Protein AF-A0A2G9C1Z6-F1 (afdb_monomer)

Solvent-accessible surface area (backbone atoms only — not comparable to full-atom values): 3670 Å² total; per-residue (Å²): 121,64,68,69,50,57,72,80,41,68,78,65,56,45,67,46,28,17,32,46,47,41,69,75,37,62,96,75,64,96,79,85,80,95,81,69,101,57,96,72,58,67,69,48,53,48,32,22,53,50,25,28,52,59,40,60,79,74,107

Radius of gyration: 11.68 Å; Cα contacts (8 Å, |Δi|>4): 47; chains: 1; bounding box: 28×23×25 Å

Structure (mmCIF, N/CA/C/O backbone):
data_AF-A0A2G9C1Z6-F1
#
_entry.id   AF-A0A2G9C1Z6-F1
#
loop_
_atom_site.group_PDB
_atom_site.id
_atom_site.type_symbol
_atom_site.label_atom_id
_atom_site.label_alt_id
_atom_site.label_co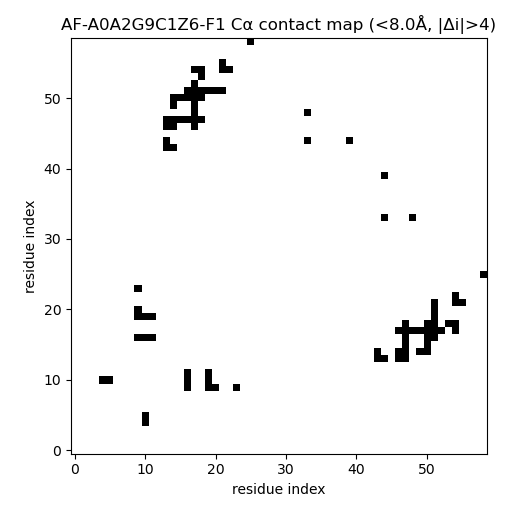mp_id
_atom_site.label_asym_id
_atom_site.label_entity_id
_atom_site.label_seq_id
_atom_site.pdbx_PDB_ins_code
_atom_site.Cartn_x
_atom_site.Cartn_y
_atom_site.Cartn_z
_atom_site.occupancy
_atom_site.B_iso_or_equiv
_atom_site.auth_seq_id
_atom_site.auth_comp_id
_atom_site.auth_asym_id
_atom_site.auth_atom_id
_atom_site.pdbx_PDB_model_num
ATOM 1 N N . ASP A 1 1 ? 15.488 12.587 8.284 1.00 58.84 1 ASP A N 1
ATOM 2 C CA . ASP A 1 1 ? 14.759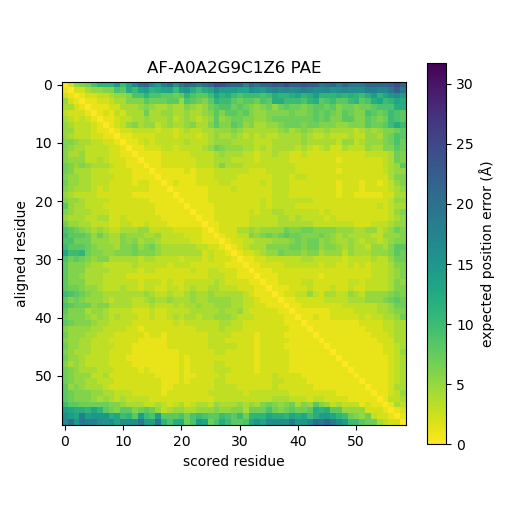 12.345 9.530 1.00 58.84 1 ASP A CA 1
ATOM 3 C C . ASP A 1 1 ? 13.377 11.879 9.140 1.00 58.84 1 ASP A C 1
ATOM 5 O O . ASP A 1 1 ? 12.702 12.560 8.369 1.00 58.84 1 ASP A O 1
ATOM 9 N N . ASP A 1 2 ? 13.039 10.668 9.551 1.00 68.88 2 ASP A N 1
ATOM 10 C CA . ASP A 1 2 ? 11.902 9.922 9.019 1.00 68.88 2 ASP A CA 1
ATOM 11 C C . ASP A 1 2 ? 10.582 10.372 9.656 1.00 68.88 2 ASP A C 1
ATOM 13 O O . ASP A 1 2 ? 9.513 10.123 9.105 1.00 68.88 2 ASP A O 1
ATOM 17 N N . GLU A 1 3 ? 10.633 11.108 10.771 1.00 79.88 3 GLU A N 1
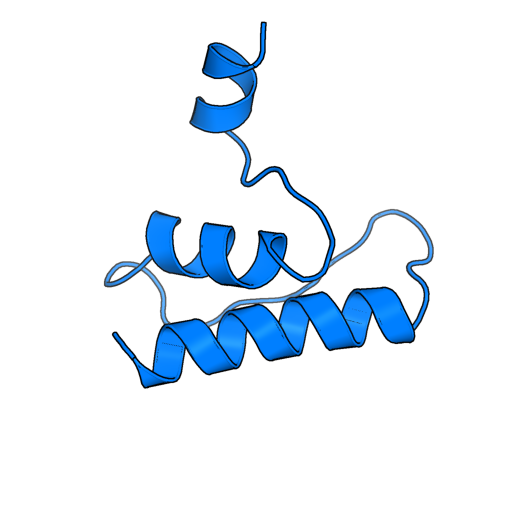ATOM 18 C CA . GLU A 1 3 ? 9.451 11.613 11.478 1.00 79.88 3 GLU A CA 1
ATOM 19 C C . GLU A 1 3 ? 8.602 12.554 10.605 1.00 79.88 3 GLU A C 1
ATOM 21 O O . GLU A 1 3 ? 7.381 12.397 10.486 1.00 79.88 3 GLU A O 1
ATOM 26 N N . VAL A 1 4 ? 9.254 13.489 9.905 1.00 84.75 4 VAL A N 1
ATOM 27 C CA . VAL A 1 4 ? 8.568 14.399 8.975 1.00 84.75 4 VAL A CA 1
ATOM 28 C C . VAL A 1 4 ? 7.970 13.611 7.808 1.00 84.75 4 VAL A C 1
ATOM 30 O O . VAL A 1 4 ? 6.826 13.852 7.430 1.00 84.75 4 VAL A O 1
ATOM 33 N N . LEU A 1 5 ? 8.696 12.633 7.259 1.00 81.31 5 LEU A N 1
ATOM 34 C CA . LEU A 1 5 ? 8.228 11.837 6.123 1.00 81.31 5 LEU A CA 1
ATOM 35 C C . LEU A 1 5 ? 7.003 10.986 6.493 1.00 81.31 5 LEU A C 1
ATOM 37 O O . LEU A 1 5 ? 6.003 11.007 5.776 1.00 81.31 5 LEU A O 1
ATOM 41 N N . ASN A 1 6 ? 7.041 10.321 7.646 1.00 82.69 6 ASN A N 1
ATOM 42 C CA . ASN A 1 6 ? 5.949 9.487 8.154 1.00 82.69 6 ASN A CA 1
ATOM 43 C C . ASN A 1 6 ? 4.689 10.297 8.508 1.00 82.69 6 ASN A C 1
ATOM 45 O O . ASN A 1 6 ? 3.576 9.766 8.534 1.00 82.69 6 ASN A O 1
ATOM 49 N N . THR A 1 7 ? 4.832 11.609 8.724 1.00 83.75 7 THR A N 1
ATOM 50 C CA . THR A 1 7 ? 3.682 12.503 8.905 1.00 83.75 7 THR A CA 1
ATOM 51 C C . THR A 1 7 ? 2.870 12.648 7.618 1.00 83.75 7 THR A C 1
ATOM 53 O O . THR A 1 7 ? 1.643 12.735 7.691 1.00 83.75 7 THR A O 1
ATOM 56 N N . PHE A 1 8 ? 3.509 12.624 6.444 1.00 84.69 8 PHE A N 1
ATOM 57 C CA . PHE A 1 8 ? 2.850 12.880 5.155 1.00 84.69 8 PHE A CA 1
ATOM 58 C C . PHE A 1 8 ? 2.680 11.638 4.278 1.00 84.69 8 PHE A C 1
ATOM 60 O O . PHE A 1 8 ? 1.795 11.624 3.422 1.00 84.69 8 PHE A O 1
ATOM 67 N N . ALA A 1 9 ? 3.488 10.603 4.490 1.00 86.88 9 ALA A N 1
ATOM 68 C CA . ALA A 1 9 ? 3.527 9.413 3.656 1.00 86.88 9 ALA A CA 1
ATOM 69 C C . ALA A 1 9 ? 3.397 8.133 4.487 1.00 86.88 9 ALA A C 1
ATOM 71 O O . ALA A 1 9 ? 3.863 8.051 5.620 1.00 86.88 9 ALA A O 1
ATOM 72 N N . ALA A 1 10 ? 2.785 7.114 3.886 1.00 86.62 10 ALA A N 1
ATOM 73 C CA . ALA A 1 10 ? 2.981 5.738 4.313 1.00 86.62 10 ALA A CA 1
ATOM 74 C C . ALA A 1 10 ? 4.278 5.236 3.665 1.00 86.62 10 ALA A C 1
ATOM 76 O O . ALA A 1 10 ? 4.390 5.239 2.438 1.00 86.62 10 ALA A O 1
ATOM 77 N N . VAL A 1 11 ? 5.251 4.847 4.485 1.00 86.69 11 VAL A N 1
ATOM 78 C CA . VAL A 1 11 ? 6.573 4.383 4.047 1.00 86.69 11 VAL A CA 1
ATOM 79 C C . VAL A 1 11 ? 6.771 2.953 4.533 1.00 86.69 11 VAL A C 1
ATOM 81 O 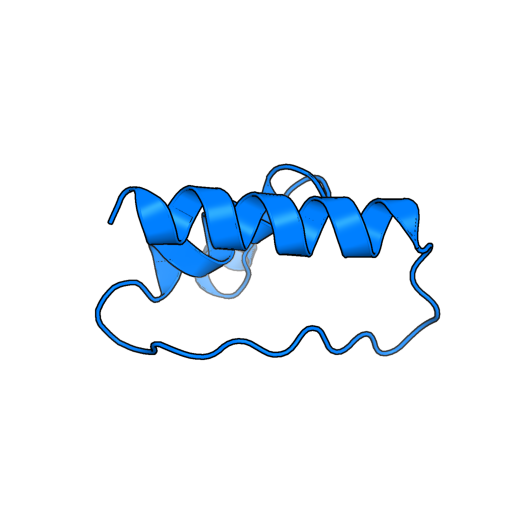O . VAL A 1 11 ? 6.416 2.636 5.665 1.00 86.69 11 VAL A O 1
ATOM 84 N N . GLY A 1 12 ? 7.314 2.094 3.677 1.00 87.69 12 GLY A N 1
ATOM 85 C CA . GLY A 1 12 ? 7.618 0.704 4.001 1.00 87.69 12 GLY A CA 1
ATOM 86 C C . GLY A 1 12 ? 7.872 -0.122 2.747 1.00 87.69 12 GLY A C 1
ATOM 87 O O . GLY A 1 12 ? 7.721 0.372 1.624 1.00 87.69 12 GLY A O 1
ATOM 88 N N . GLU A 1 13 ? 8.224 -1.387 2.947 1.00 92.31 13 GLU A N 1
ATOM 89 C CA . GLU A 1 13 ? 8.336 -2.359 1.859 1.00 92.31 13 GLU A CA 1
ATOM 90 C C . GLU A 1 13 ? 6.958 -2.632 1.222 1.00 92.31 13 GLU A C 1
ATOM 92 O O . GLU A 1 13 ? 5.921 -2.386 1.852 1.00 92.31 13 GLU A O 1
ATOM 97 N N . PRO A 1 14 ? 6.880 -3.173 -0.012 1.00 92.06 14 PRO A N 1
ATOM 98 C CA . PRO A 1 14 ? 5.602 -3.441 -0.679 1.00 92.06 14 PRO A CA 1
ATOM 99 C C . PRO A 1 14 ? 4.603 -4.252 0.165 1.00 92.06 14 PRO A C 1
ATOM 101 O O . PRO A 1 14 ? 3.397 -4.014 0.104 1.00 92.06 14 PRO A O 1
ATOM 104 N N . THR A 1 15 ? 5.095 -5.183 0.985 1.00 92.00 15 THR A N 1
ATOM 105 C CA . THR A 1 15 ? 4.293 -6.019 1.893 1.00 92.00 15 THR A CA 1
ATOM 106 C C . THR A 1 15 ? 3.743 -5.265 3.109 1.00 92.00 15 THR A C 1
ATOM 108 O O . THR A 1 15 ? 2.783 -5.722 3.728 1.00 92.00 15 THR A O 1
ATOM 111 N N . GLU A 1 16 ? 4.310 -4.108 3.442 1.00 93.75 16 GLU A N 1
ATOM 112 C CA . GLU A 1 16 ? 3.970 -3.294 4.615 1.00 93.75 16 GLU A CA 1
ATOM 113 C C . GLU A 1 16 ? 3.131 -2.073 4.224 1.00 93.75 16 GLU A C 1
ATOM 115 O O . GLU A 1 16 ? 2.159 -1.723 4.902 1.00 93.75 16 GLU A O 1
ATOM 120 N N . ALA A 1 17 ? 3.464 -1.456 3.086 1.00 92.00 17 ALA A N 1
ATOM 121 C CA . ALA A 1 17 ? 2.881 -0.204 2.616 1.00 92.00 17 ALA A CA 1
ATOM 122 C C . ALA A 1 17 ? 1.348 -0.265 2.504 1.00 92.00 17 ALA A C 1
ATOM 124 O O . ALA A 1 17 ? 0.654 0.677 2.889 1.00 92.00 17 ALA A O 1
ATOM 125 N N . GLY A 1 18 ? 0.799 -1.395 2.041 1.00 92.44 18 GLY A N 1
ATOM 126 C CA . GLY A 1 18 ? -0.649 -1.592 1.938 1.00 92.44 18 GLY A CA 1
ATOM 127 C C . GLY A 1 18 ? -1.375 -1.489 3.285 1.00 92.44 18 GLY A C 1
ATOM 128 O O . GLY A 1 18 ? -2.419 -0.843 3.380 1.00 92.44 18 GLY A O 1
ATOM 129 N N . ALA A 1 19 ? -0.809 -2.076 4.343 1.00 91.94 19 ALA A N 1
ATOM 130 C CA . ALA A 1 19 ? -1.381 -2.007 5.687 1.00 91.94 19 ALA A CA 1
ATOM 131 C C . ALA A 1 19 ? -1.225 -0.605 6.294 1.00 91.94 19 ALA A C 1
ATOM 133 O O . ALA A 1 19 ? -2.159 -0.093 6.909 1.00 91.94 19 ALA A O 1
ATOM 134 N N . ALA A 1 20 ? -0.076 0.040 6.071 1.00 92.56 20 ALA A N 1
ATOM 135 C CA . ALA A 1 20 ? 0.188 1.395 6.547 1.00 92.56 20 ALA A CA 1
ATOM 136 C C . ALA A 1 20 ? -0.816 2.418 5.983 1.00 92.56 20 ALA A C 1
ATOM 138 O O . ALA A 1 20 ? -1.299 3.283 6.718 1.00 92.56 20 ALA A O 1
ATOM 139 N N . VAL A 1 21 ? -1.194 2.284 4.706 1.00 90.81 21 VAL A N 1
ATOM 140 C CA . VAL A 1 21 ? -2.240 3.114 4.084 1.00 90.81 21 VAL A CA 1
ATOM 141 C C . VAL A 1 21 ? -3.595 2.906 4.764 1.00 90.81 21 VAL A C 1
ATOM 143 O O . VAL A 1 21 ? -4.249 3.887 5.115 1.00 90.81 21 VAL A O 1
ATOM 146 N N . VAL A 1 22 ? -4.013 1.656 4.995 1.00 91.44 22 VAL A N 1
ATOM 147 C CA . VAL A 1 22 ? -5.305 1.369 5.643 1.00 91.44 22 VAL A CA 1
ATOM 148 C C . VAL A 1 22 ? -5.343 1.928 7.059 1.00 91.44 22 VAL A C 1
ATOM 150 O O . VAL A 1 22 ? -6.282 2.641 7.388 1.00 91.44 22 VAL A O 1
ATOM 153 N N . THR A 1 23 ? -4.314 1.691 7.872 1.00 90.12 23 THR A N 1
ATOM 154 C CA . THR A 1 23 ? -4.247 2.218 9.245 1.00 90.12 23 THR A CA 1
ATOM 155 C C . THR A 1 23 ? -4.374 3.738 9.279 1.00 90.12 23 THR A C 1
ATOM 157 O O . THR A 1 23 ? -5.073 4.283 10.129 1.00 90.12 23 THR A O 1
ATOM 160 N N . ARG A 1 24 ? -3.728 4.433 8.338 1.00 89.25 24 ARG A N 1
ATOM 161 C CA . ARG A 1 24 ? -3.743 5.897 8.287 1.00 89.25 24 ARG A CA 1
ATOM 162 C C . ARG A 1 24 ? -5.122 6.477 7.966 1.00 89.25 24 ARG A C 1
ATOM 164 O O . ARG A 1 24 ? -5.440 7.568 8.431 1.00 89.25 24 ARG A O 1
ATOM 171 N N . PHE A 1 25 ? -5.909 5.785 7.150 1.00 89.00 25 PHE A N 1
ATOM 172 C CA . PHE A 1 25 ? -7.164 6.308 6.609 1.00 89.00 25 PHE A CA 1
ATOM 173 C C . PHE A 1 25 ? -8.408 5.509 7.031 1.00 89.00 25 PHE A C 1
ATOM 175 O O . PHE A 1 25 ? -9.502 5.755 6.516 1.00 89.00 25 PHE A O 1
ATOM 182 N N . ALA A 1 26 ? -8.260 4.564 7.962 1.00 86.19 26 ALA A N 1
ATOM 183 C CA . ALA A 1 26 ? -9.351 3.745 8.474 1.00 86.19 26 ALA A CA 1
ATOM 184 C C . ALA A 1 26 ? -10.500 4.620 8.999 1.00 86.19 26 ALA A C 1
ATOM 186 O O . ALA A 1 26 ? -10.282 5.597 9.715 1.00 86.19 26 ALA A O 1
ATOM 187 N N . GLY A 1 27 ? -11.730 4.276 8.610 1.00 85.06 27 GLY A N 1
ATOM 188 C CA . GLY A 1 27 ? -12.937 5.023 8.976 1.00 85.06 27 GLY A CA 1
ATOM 189 C C . GLY A 1 27 ? -13.123 6.368 8.259 1.00 85.06 27 GLY A C 1
ATOM 190 O O . GLY A 1 27 ? -14.127 7.033 8.501 1.00 85.06 27 GLY A O 1
ATOM 191 N N . LEU A 1 28 ? -12.194 6.774 7.383 1.00 88.56 28 LEU A N 1
ATOM 192 C CA . LEU A 1 28 ? -12.293 8.010 6.595 1.00 88.56 28 LEU A CA 1
ATOM 193 C C . LEU A 1 28 ? -12.588 7.746 5.117 1.00 88.56 28 LEU A C 1
ATOM 195 O O . LEU A 1 28 ? -13.301 8.528 4.489 1.00 88.56 28 LEU A O 1
ATOM 199 N N . VAL A 1 29 ? -12.029 6.671 4.553 1.00 85.19 29 VAL A N 1
ATOM 200 C CA . VAL A 1 29 ? -12.265 6.262 3.163 1.00 85.19 29 VAL A CA 1
ATOM 201 C C . VAL A 1 29 ? -12.376 4.744 3.028 1.00 85.19 29 VAL A C 1
ATOM 203 O O . VAL A 1 29 ? -11.656 3.995 3.682 1.00 85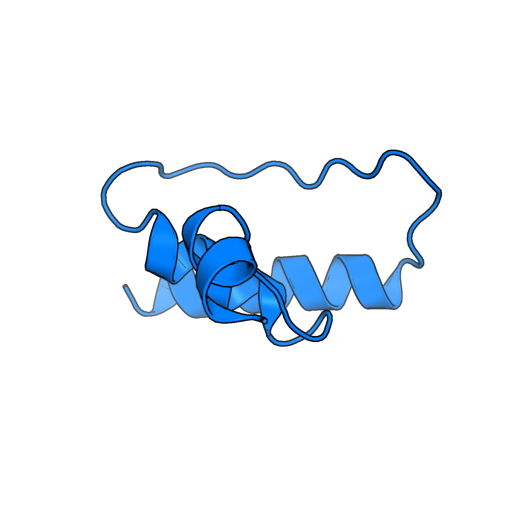.19 29 VAL A O 1
ATOM 206 N N . ASP A 1 30 ? -13.233 4.299 2.110 1.00 80.75 30 ASP A N 1
ATOM 207 C CA . ASP A 1 30 ? -13.466 2.869 1.844 1.00 80.75 30 ASP A CA 1
ATOM 208 C C . ASP A 1 30 ? -12.747 2.362 0.585 1.00 80.75 30 ASP A C 1
ATOM 210 O O . ASP A 1 30 ? -12.621 1.158 0.355 1.00 80.75 30 ASP A O 1
ATOM 214 N N . ARG A 1 31 ? -12.300 3.281 -0.280 1.00 86.38 31 ARG A N 1
ATOM 215 C CA . ARG A 1 31 ? -11.768 2.966 -1.610 1.00 86.38 31 ARG A CA 1
ATOM 216 C C . ARG A 1 31 ? -10.382 3.557 -1.815 1.00 86.38 31 ARG A C 1
ATOM 218 O O . ARG A 1 31 ? -10.190 4.763 -1.699 1.00 86.38 31 ARG A O 1
ATOM 225 N N . PHE A 1 32 ? -9.463 2.706 -2.267 1.00 87.50 32 PHE A N 1
ATOM 226 C CA . PHE A 1 32 ? -8.104 3.081 -2.652 1.00 87.50 32 PHE A CA 1
ATOM 227 C C . PHE A 1 32 ? -7.828 2.758 -4.124 1.00 87.50 32 PHE A C 1
ATOM 229 O O . PHE A 1 32 ? -8.368 1.798 -4.677 1.00 87.50 32 PHE A O 1
ATOM 236 N N . THR A 1 33 ? -6.949 3.551 -4.738 1.00 91.38 33 THR A N 1
ATOM 237 C CA . THR A 1 33 ? -6.404 3.327 -6.083 1.00 91.38 33 THR A CA 1
ATOM 238 C C . THR A 1 33 ? -4.884 3.335 -5.986 1.00 91.38 33 THR A C 1
ATOM 240 O O . THR A 1 33 ? -4.316 4.281 -5.444 1.00 91.38 33 THR A O 1
ATOM 243 N N . LEU A 1 34 ? -4.223 2.311 -6.531 1.00 92.75 34 LEU A N 1
ATOM 244 C CA . LEU A 1 34 ? -2.770 2.306 -6.686 1.00 92.75 34 LEU A CA 1
ATOM 245 C C . LEU A 1 34 ? -2.414 3.006 -7.999 1.00 92.75 34 LEU A C 1
ATOM 247 O O . LEU A 1 34 ? -2.726 2.504 -9.077 1.00 92.75 34 LEU A O 1
ATOM 251 N N . LEU A 1 35 ? -1.784 4.173 -7.895 1.00 93.62 35 LEU A N 1
ATOM 252 C CA . LEU A 1 35 ? -1.275 4.941 -9.026 1.00 93.62 35 LEU A CA 1
ATOM 253 C C . LEU A 1 35 ? 0.224 5.137 -8.840 1.00 93.62 35 LEU A C 1
ATOM 255 O O . LEU A 1 35 ? 0.653 5.650 -7.807 1.00 93.62 35 LEU A O 1
ATOM 259 N N . THR A 1 36 ? 1.010 4.761 -9.844 1.00 94.19 36 THR A N 1
ATOM 260 C CA . THR A 1 36 ? 2.465 4.896 -9.808 1.00 94.19 36 THR A CA 1
ATOM 261 C C . THR A 1 36 ? 2.930 5.809 -10.945 1.00 94.19 36 THR A C 1
ATOM 263 O O . THR A 1 36 ? 2.503 5.632 -12.085 1.00 94.19 36 THR A O 1
ATOM 266 N N . PRO A 1 37 ? 3.794 6.805 -10.671 1.00 91.56 37 PRO A N 1
ATOM 267 C CA . PRO A 1 37 ? 4.312 7.70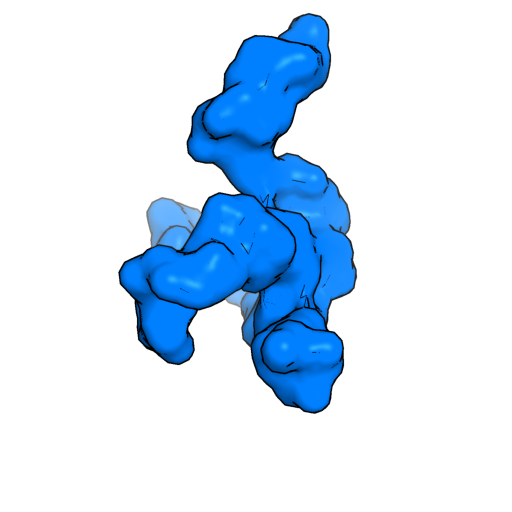0 -11.711 1.00 91.56 37 PRO A CA 1
ATOM 268 C C . PRO A 1 37 ? 5.302 7.000 -12.655 1.00 91.56 37 PRO A C 1
ATOM 270 O O . PRO A 1 37 ? 5.568 7.490 -13.749 1.00 91.56 37 PRO A O 1
ATOM 273 N N . TYR A 1 38 ? 5.826 5.846 -12.237 1.00 93.19 38 TYR A N 1
ATOM 274 C CA . TYR A 1 38 ? 6.739 4.996 -12.992 1.00 93.19 38 TYR A CA 1
ATOM 275 C C . TYR A 1 38 ? 6.233 3.548 -12.995 1.00 93.19 38 TYR A C 1
ATOM 277 O O . TYR A 1 38 ? 5.399 3.203 -12.146 1.00 93.19 38 TYR A O 1
ATOM 285 N N . PRO A 1 39 ? 6.722 2.693 -13.914 1.00 95.44 39 PRO A N 1
ATOM 286 C CA . PRO A 1 39 ? 6.399 1.273 -13.895 1.00 95.44 39 PRO A CA 1
ATOM 287 C C . PRO A 1 39 ? 6.708 0.650 -12.533 1.00 95.44 39 PRO A C 1
ATOM 289 O O . PRO A 1 39 ? 7.793 0.833 -11.983 1.00 95.44 39 PRO A O 1
ATOM 292 N N . LEU A 1 40 ? 5.741 -0.095 -12.011 1.00 95.06 40 LEU A N 1
ATOM 293 C CA . LEU A 1 40 ? 5.874 -0.908 -10.811 1.00 95.06 40 LEU A CA 1
ATOM 294 C C . LEU A 1 40 ? 5.762 -2.372 -11.232 1.00 95.06 40 LEU A C 1
ATOM 296 O O . LEU A 1 40 ? 4.883 -2.712 -12.020 1.00 95.06 40 LEU A O 1
ATOM 300 N N . GLY A 1 41 ? 6.651 -3.226 -10.726 1.00 96.56 41 GLY A N 1
ATOM 301 C CA . GLY A 1 41 ? 6.593 -4.659 -11.013 1.00 96.56 41 GLY A CA 1
ATOM 302 C C . GLY A 1 41 ? 5.320 -5.302 -10.458 1.00 96.56 41 GLY A C 1
ATOM 303 O O . GLY A 1 41 ? 4.859 -4.938 -9.374 1.00 96.56 41 GLY A O 1
ATOM 304 N N . ASP A 1 42 ? 4.785 -6.289 -11.177 1.00 96.38 42 ASP A N 1
ATOM 305 C CA . ASP A 1 42 ? 3.518 -6.951 -10.833 1.00 96.38 42 ASP A CA 1
ATOM 306 C C . ASP A 1 42 ? 3.531 -7.567 -9.429 1.00 96.38 42 ASP A C 1
ATOM 308 O O . ASP A 1 42 ? 2.545 -7.471 -8.700 1.00 96.38 42 ASP A O 1
ATOM 312 N N . GLU A 1 43 ? 4.658 -8.150 -9.015 1.00 96.69 43 GLU A N 1
ATOM 313 C CA . GLU A 1 43 ? 4.818 -8.732 -7.679 1.00 96.69 43 GLU A CA 1
ATOM 314 C C . GLU A 1 43 ? 4.701 -7.670 -6.577 1.00 96.69 43 GLU A C 1
ATOM 316 O O . GLU A 1 43 ? 3.984 -7.862 -5.594 1.00 96.69 43 GLU A O 1
ATOM 321 N N . ALA A 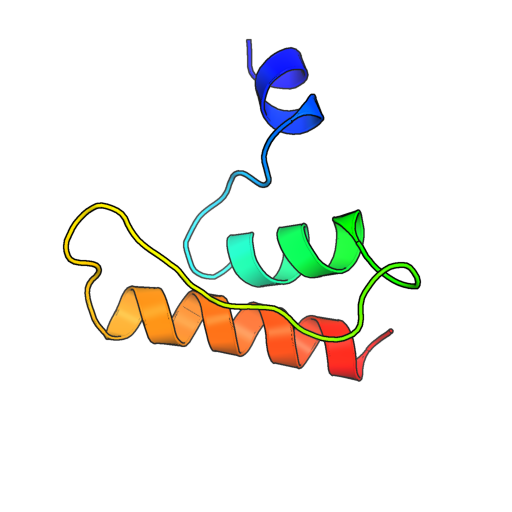1 44 ? 5.332 -6.511 -6.772 1.00 95.69 44 ALA A N 1
ATOM 322 C CA . ALA A 1 44 ? 5.254 -5.406 -5.825 1.00 95.69 44 ALA A CA 1
ATOM 323 C C . ALA A 1 44 ? 3.835 -4.818 -5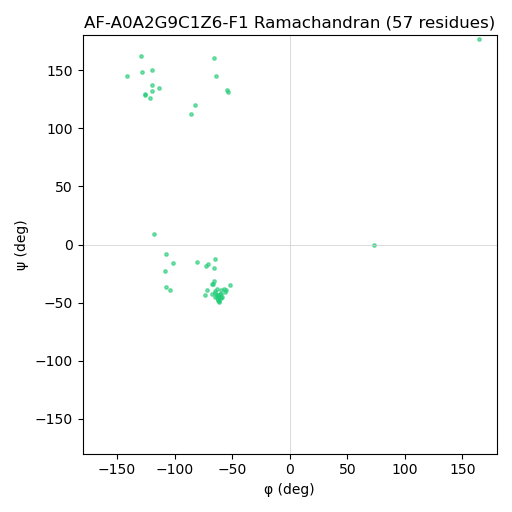.769 1.00 95.69 44 ALA A C 1
ATOM 325 O O . ALA A 1 44 ? 3.308 -4.571 -4.684 1.00 95.69 44 ALA A O 1
ATOM 326 N N . ALA A 1 45 ? 3.180 -4.649 -6.922 1.00 96.25 45 ALA A N 1
ATOM 327 C CA . ALA A 1 45 ? 1.792 -4.196 -6.977 1.00 96.25 45 ALA A CA 1
ATOM 328 C C . ALA A 1 45 ? 0.846 -5.179 -6.264 1.00 96.25 45 ALA A C 1
ATOM 33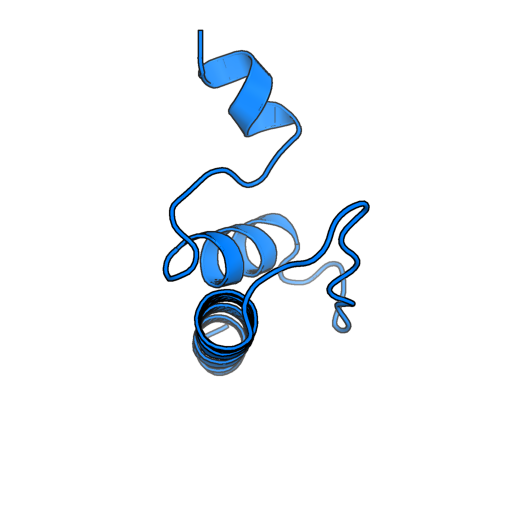0 O O . ALA A 1 45 ? -0.001 -4.765 -5.467 1.00 96.25 45 ALA A O 1
ATOM 331 N N . ALA A 1 46 ? 1.018 -6.481 -6.504 1.00 96.75 46 ALA A N 1
ATOM 332 C CA . ALA A 1 46 ? 0.241 -7.529 -5.857 1.00 96.75 46 ALA A CA 1
ATOM 333 C C . ALA A 1 46 ? 0.451 -7.539 -4.336 1.00 96.75 46 ALA A C 1
ATOM 335 O O . ALA A 1 46 ? -0.532 -7.619 -3.598 1.00 96.75 46 ALA A O 1
ATOM 336 N N . ALA A 1 47 ? 1.694 -7.397 -3.866 1.00 96.81 47 ALA A N 1
ATOM 337 C CA . ALA A 1 47 ? 2.018 -7.339 -2.441 1.00 96.81 47 ALA A CA 1
ATOM 338 C C . ALA A 1 47 ? 1.315 -6.166 -1.736 1.00 96.81 47 ALA A C 1
ATOM 340 O O . ALA A 1 47 ? 0.666 -6.370 -0.707 1.00 96.81 47 ALA A O 1
ATOM 341 N N . ILE A 1 48 ? 1.347 -4.968 -2.333 1.00 95.62 48 ILE A N 1
ATOM 342 C CA . ILE A 1 48 ? 0.690 -3.772 -1.781 1.00 95.62 48 ILE A CA 1
ATOM 343 C C . ILE A 1 48 ? -0.826 -3.980 -1.683 1.00 95.62 48 ILE A C 1
ATOM 345 O O . ILE A 1 48 ? -1.431 -3.744 -0.633 1.00 95.62 48 ILE A O 1
ATOM 349 N N . VAL A 1 49 ? -1.455 -4.450 -2.766 1.00 95.25 49 VAL A N 1
ATOM 350 C CA . VAL A 1 49 ? -2.910 -4.671 -2.808 1.00 95.25 49 VAL A CA 1
ATOM 351 C C . VAL A 1 49 ? -3.334 -5.771 -1.833 1.00 95.25 49 VAL A C 1
ATOM 353 O O . VAL A 1 49 ? -4.358 -5.633 -1.158 1.00 95.25 49 VAL A O 1
ATOM 356 N N . ALA A 1 50 ? -2.559 -6.853 -1.729 1.00 95.06 50 ALA A N 1
ATOM 357 C CA . ALA A 1 50 ? -2.823 -7.932 -0.784 1.00 95.06 50 ALA A CA 1
ATOM 358 C C . ALA A 1 50 ? -2.735 -7.441 0.669 1.00 95.06 50 ALA A C 1
ATOM 360 O O . ALA A 1 50 ? -3.644 -7.715 1.456 1.00 95.06 50 ALA A O 1
ATOM 361 N N . GLY A 1 51 ? -1.701 -6.662 1.003 1.00 93.25 51 GLY A N 1
ATOM 362 C CA . GLY A 1 51 ? -1.530 -6.066 2.329 1.00 93.25 51 GLY A CA 1
ATOM 363 C C . GLY A 1 51 ? -2.700 -5.162 2.725 1.00 93.25 51 GLY A C 1
ATOM 364 O O . GLY A 1 51 ? -3.246 -5.307 3.820 1.00 93.25 51 GLY A O 1
ATOM 365 N N . ALA A 1 52 ? -3.151 -4.295 1.811 1.00 91.88 52 ALA A N 1
ATOM 366 C CA . ALA A 1 52 ? -4.305 -3.426 2.045 1.00 91.88 52 ALA A CA 1
ATOM 367 C C . ALA A 1 52 ? -5.592 -4.233 2.294 1.00 91.88 52 ALA A C 1
ATOM 369 O O . ALA A 1 52 ? -6.273 -4.024 3.296 1.00 91.88 52 ALA A O 1
ATOM 370 N N . ARG A 1 53 ? -5.899 -5.223 1.444 1.00 91.50 53 ARG A N 1
ATOM 371 C CA . ARG A 1 53 ? -7.094 -6.073 1.612 1.00 91.50 53 ARG A CA 1
ATOM 372 C C . ARG A 1 53 ? -7.090 -6.833 2.938 1.00 91.50 53 ARG A C 1
ATOM 374 O O . ARG A 1 53 ? -8.116 -6.897 3.611 1.00 91.50 53 ARG A O 1
ATOM 381 N N . ALA A 1 54 ? -5.942 -7.390 3.321 1.00 90.94 54 ALA A N 1
ATOM 382 C CA . ALA A 1 54 ? -5.798 -8.109 4.581 1.00 90.94 54 ALA A CA 1
ATOM 383 C C . ALA A 1 54 ? -5.957 -7.191 5.804 1.00 90.94 54 ALA A C 1
ATOM 385 O O . ALA A 1 54 ? -6.400 -7.649 6.855 1.00 90.94 54 ALA A O 1
ATOM 386 N N . ALA A 1 55 ? -5.575 -5.916 5.706 1.00 88.00 55 ALA A N 1
ATOM 387 C CA . ALA A 1 55 ? -5.777 -4.936 6.770 1.00 88.00 55 ALA A CA 1
ATOM 388 C C . ALA A 1 55 ? -7.250 -4.507 6.883 1.00 88.00 55 ALA A C 1
ATOM 390 O O . ALA A 1 55 ? -7.783 -4.496 7.986 1.00 88.00 55 ALA A O 1
ATOM 391 N N . THR A 1 56 ? -7.934 -4.253 5.761 1.00 81.62 56 THR A N 1
ATOM 392 C CA . THR A 1 56 ? -9.364 -3.892 5.757 1.00 81.62 56 THR A CA 1
ATOM 393 C C . THR A 1 56 ? -10.253 -5.011 6.294 1.00 81.62 56 THR A C 1
ATOM 395 O O . THR A 1 56 ? -11.186 -4.734 7.029 1.00 81.62 56 THR A O 1
ATOM 398 N N . ALA A 1 57 ? -9.958 -6.280 5.995 1.00 75.44 57 ALA A N 1
ATOM 399 C CA . ALA A 1 57 ? -10.731 -7.408 6.528 1.00 75.44 57 ALA A CA 1
ATOM 400 C C . ALA A 1 57 ? -10.641 -7.566 8.062 1.00 75.44 57 ALA A C 1
ATOM 402 O O . ALA A 1 57 ? -11.376 -8.368 8.636 1.00 75.44 57 ALA A O 1
ATOM 403 N N . ARG A 1 58 ? -9.705 -6.862 8.711 1.00 61.12 58 ARG A N 1
ATOM 404 C CA . ARG A 1 58 ? -9.458 -6.905 10.159 1.00 61.12 58 ARG A CA 1
ATOM 405 C C . ARG A 1 58 ? -9.915 -5.641 10.897 1.00 61.12 58 ARG A C 1
ATOM 407 O O . ARG A 1 58 ? -9.838 -5.639 12.124 1.00 61.12 58 ARG A O 1
ATOM 414 N N . ALA A 1 59 ? -10.312 -4.597 10.170 1.00 59.62 59 ALA A N 1
ATOM 415 C CA . ALA A 1 59 ? -10.799 -3.324 10.703 1.00 59.62 59 ALA A CA 1
ATOM 416 C C . ALA A 1 59 ? -12.327 -3.348 10.837 1.00 59.62 59 ALA A C 1
ATOM 418 O O . ALA A 1 59 ? -12.825 -2.741 11.810 1.00 59.62 59 ALA A O 1
#

Sequence (59 aa):
DDEVLNTFAAVGEPTEAGAAVVTRFAGLVDRFTLLTPYPLGDEAAAAIVAGARAATARA

Nearest PDB structures (foldseek):
  8qwb-assembly3_D  TM=2.590E-01  e=8.276E+00  Methylophaga sulfidovorans

Secondary structure (DSSP, 8-state):
-HHHHHHH---S-HHHHHHHHHHHHTTT-S------SS---HHHHHHHHHHHHHHHTT-

Mean predicted aligned error: 4.08 Å

Organism: NCBI:txid2917965

Foldseek 3Di:
DCVVVLVPAQDDQLLRSLLSVCVVQPPPDDDDDDDDPDDDDPVSVCNNPVNNVVNVVVD

pLDDT: mean 88.2, std 8.59, range [58.84, 96.81]